Protein AF-A0A1Q7B719-F1 (afdb_monomer_lite)

Radius of gyration: 16.48 Å; chains: 1; bounding box: 47×24×38 Å

Secondary structure (DSSP, 8-state):
-PPPP---HHHHHHHHHHHTTS-HHHHHHHHHHHHHHHTTSPP-HHHHHHHHHHHHHHH--------TT-----------

Sequence (80 aa):
MPPPIALSDEQLSAIMRACEPLRPDARAGFLEAVAAALQGREMGDGTVYLAIARAQKQFFDAPLSTDERSQPHRRMARAR

Structure (mmCIF, N/CA/C/O backbone):
data_AF-A0A1Q7B719-F1
#
_entry.id   AF-A0A1Q7B719-F1
#
loop_
_atom_site.group_PDB
_atom_site.id
_atom_site.type_symbol
_atom_site.label_atom_id
_atom_site.label_alt_id
_atom_site.label_comp_id
_atom_site.label_asym_id
_atom_site.label_entity_id
_atom_site.label_seq_id
_atom_site.pdbx_PDB_ins_code
_atom_site.Cartn_x
_atom_site.Cartn_y
_atom_site.Cartn_z
_atom_site.occupancy
_atom_site.B_iso_or_equiv
_atom_site.auth_seq_id
_atom_site.auth_comp_id
_atom_site.auth_asym_id
_atom_site.auth_atom_id
_atom_site.pdbx_PDB_model_num
ATOM 1 N N . MET A 1 1 ? -14.026 -17.699 3.265 1.00 69.38 1 MET A N 1
ATOM 2 C CA . MET A 1 1 ? -13.598 -16.420 2.661 1.00 69.38 1 MET A CA 1
ATOM 3 C C . MET A 1 1 ? -13.201 -15.496 3.798 1.00 69.38 1 MET A C 1
ATOM 5 O O . MET A 1 1 ? -13.931 -15.491 4.785 1.00 69.38 1 MET A O 1
ATOM 9 N N . PRO A 1 2 ? -12.049 -14.811 3.734 1.00 77.56 2 PRO A N 1
ATOM 10 C CA . PRO A 1 2 ? -11.692 -13.840 4.763 1.00 77.56 2 PRO A CA 1
ATOM 11 C C . PRO A 1 2 ? -12.718 -12.693 4.797 1.00 77.56 2 PRO A C 1
ATOM 13 O O . PRO A 1 2 ? -13.352 -12.424 3.771 1.00 77.56 2 PRO A O 1
ATOM 16 N N . PRO A 1 3 ? -12.918 -12.046 5.959 1.00 85.94 3 PRO A N 1
ATOM 17 C CA . PRO A 1 3 ? -13.828 -10.914 6.063 1.00 85.94 3 PRO A CA 1
ATOM 18 C C . PRO A 1 3 ? -13.364 -9.746 5.170 1.00 85.94 3 PRO A C 1
ATOM 20 O O . PRO A 1 3 ? -12.169 -9.636 4.874 1.00 85.94 3 PRO A O 1
ATOM 23 N N . PRO A 1 4 ? -14.285 -8.867 4.735 1.00 88.19 4 PRO A N 1
ATOM 24 C CA . PRO A 1 4 ? -13.930 -7.663 3.991 1.00 88.19 4 PRO A CA 1
ATOM 25 C C . PRO A 1 4 ? -12.990 -6.752 4.793 1.00 88.19 4 PRO A C 1
ATOM 27 O O . PRO A 1 4 ? -13.133 -6.619 6.008 1.00 88.19 4 PRO A O 1
ATOM 30 N N . ILE A 1 5 ? -12.056 -6.093 4.104 1.00 91.69 5 ILE A N 1
ATOM 31 C CA . ILE A 1 5 ? -11.138 -5.123 4.713 1.00 91.69 5 ILE A CA 1
ATOM 32 C C . ILE A 1 5 ? -11.823 -3.752 4.732 1.00 91.69 5 ILE A C 1
ATOM 34 O O . ILE A 1 5 ? -12.196 -3.230 3.683 1.00 91.69 5 ILE A O 1
ATOM 38 N N . ALA A 1 6 ? -11.979 -3.166 5.919 1.00 93.12 6 ALA A N 1
ATOM 39 C CA . ALA A 1 6 ? -12.619 -1.865 6.110 1.00 93.12 6 ALA A CA 1
ATOM 40 C C . ALA A 1 6 ? -11.639 -0.707 5.835 1.00 93.12 6 ALA A C 1
ATOM 42 O O . ALA A 1 6 ? -11.105 -0.108 6.764 1.00 93.12 6 ALA A O 1
ATOM 43 N N . LEU A 1 7 ? -11.369 -0.431 4.557 1.00 94.25 7 LEU A N 1
ATOM 44 C CA . LEU A 1 7 ? -10.554 0.709 4.120 1.00 94.25 7 LEU A CA 1
ATOM 45 C C . LEU A 1 7 ? -11.405 1.979 4.003 1.00 94.25 7 LEU A C 1
ATOM 47 O O . LEU A 1 7 ? -12.549 1.908 3.554 1.00 94.25 7 LEU A O 1
ATOM 51 N N . SER A 1 8 ? -10.827 3.137 4.330 1.00 96.94 8 SER A N 1
ATOM 52 C CA . SER A 1 8 ? -11.377 4.420 3.876 1.00 96.94 8 SER A CA 1
ATOM 53 C C . SER A 1 8 ? -11.101 4.639 2.384 1.00 96.94 8 SER A C 1
ATOM 55 O O . SER A 1 8 ? -10.197 4.026 1.803 1.00 96.94 8 SER A O 1
ATOM 57 N N . ASP A 1 9 ? -11.832 5.565 1.763 1.00 97.12 9 ASP A N 1
ATOM 58 C CA . ASP A 1 9 ? -11.625 5.931 0.356 1.00 97.12 9 ASP A CA 1
ATOM 59 C C . ASP A 1 9 ? -10.205 6.455 0.093 1.00 97.12 9 ASP A C 1
ATOM 61 O O . ASP A 1 9 ? -9.604 6.180 -0.949 1.00 97.12 9 ASP A O 1
ATOM 65 N N . GLU A 1 10 ? -9.631 7.177 1.055 1.00 97.62 10 GLU A N 1
ATOM 66 C CA . GLU A 1 10 ? -8.269 7.713 0.980 1.00 97.62 10 GLU A CA 1
ATOM 67 C C . GLU A 1 10 ? -7.227 6.592 1.035 1.00 97.62 10 GLU A C 1
ATOM 69 O O . GLU A 1 10 ? -6.271 6.585 0.255 1.00 97.62 10 GLU A O 1
ATOM 74 N N . GLN A 1 11 ? -7.441 5.602 1.903 1.00 97.50 11 GLN A N 1
ATOM 75 C CA . GLN A 1 11 ? -6.571 4.433 2.027 1.00 97.50 11 GLN A CA 1
ATOM 76 C C . GLN A 1 11 ? -6.636 3.556 0.777 1.00 97.50 11 GLN A C 1
ATOM 78 O O . GLN A 1 11 ? -5.597 3.138 0.259 1.00 97.50 11 GLN A O 1
ATOM 83 N N . LEU A 1 12 ? -7.837 3.324 0.242 1.00 97.19 12 LEU A N 1
ATOM 84 C CA . LEU A 1 12 ? -8.011 2.624 -1.027 1.00 97.19 12 LEU A CA 1
ATOM 85 C C . LEU A 1 12 ? -7.316 3.381 -2.166 1.00 97.19 12 LEU A C 1
ATOM 87 O O . LEU A 1 12 ? -6.557 2.787 -2.932 1.00 97.19 12 LEU A O 1
ATOM 91 N N . SER A 1 13 ? -7.502 4.700 -2.237 1.00 98.00 13 SER A N 1
ATOM 92 C CA . SER A 1 13 ? -6.845 5.553 -3.232 1.00 98.00 13 SER A CA 1
ATOM 93 C C . SER A 1 13 ? -5.319 5.464 -3.147 1.00 98.00 13 SER A C 1
ATOM 95 O O . SER A 1 13 ? -4.649 5.398 -4.179 1.00 98.00 13 SER A O 1
ATOM 97 N N . ALA A 1 14 ? -4.753 5.417 -1.939 1.00 97.81 14 ALA A N 1
ATOM 98 C CA . ALA A 1 14 ? -3.317 5.251 -1.734 1.00 97.81 14 ALA A CA 1
ATOM 99 C C . ALA A 1 14 ? -2.807 3.899 -2.261 1.00 97.81 14 ALA A C 1
ATOM 101 O O . ALA A 1 14 ? -1.788 3.858 -2.955 1.00 97.81 14 ALA A O 1
ATOM 102 N N . ILE A 1 15 ? -3.532 2.806 -1.994 1.00 97.50 15 ILE A N 1
ATOM 103 C CA . ILE A 1 15 ? -3.196 1.466 -2.503 1.00 97.50 15 ILE A CA 1
ATOM 104 C C . ILE A 1 15 ? -3.236 1.448 -4.035 1.00 97.50 15 ILE A C 1
ATOM 106 O O . ILE A 1 15 ? -2.298 0.964 -4.670 1.00 97.50 15 ILE A O 1
ATOM 110 N N . MET A 1 16 ? -4.286 2.013 -4.637 1.00 97.69 16 MET A N 1
ATOM 111 C CA . MET A 1 16 ? -4.448 2.028 -6.093 1.00 97.69 16 MET A CA 1
ATOM 112 C C . MET A 1 16 ? -3.362 2.859 -6.786 1.00 97.69 16 MET A C 1
ATOM 114 O O . MET A 1 16 ? -2.766 2.388 -7.753 1.00 97.69 16 MET A O 1
ATOM 118 N N . ARG A 1 17 ? -3.023 4.041 -6.249 1.00 97.31 17 ARG A N 1
ATOM 119 C CA . ARG A 1 17 ? -1.907 4.871 -6.745 1.00 97.31 17 ARG A CA 1
ATOM 120 C C . ARG A 1 17 ? -0.560 4.157 -6.644 1.00 97.31 17 ARG A C 1
ATOM 122 O O . ARG A 1 17 ? 0.262 4.258 -7.545 1.00 97.31 17 ARG A O 1
ATOM 129 N N . ALA A 1 18 ? -0.328 3.411 -5.564 1.00 95.81 18 ALA A N 1
ATOM 130 C CA . ALA A 1 18 ? 0.903 2.641 -5.391 1.00 95.81 18 ALA A CA 1
ATOM 131 C C . ALA A 1 18 ? 1.011 1.445 -6.355 1.00 95.81 18 ALA A C 1
ATOM 133 O O . ALA A 1 18 ? 2.122 1.017 -6.670 1.00 95.81 18 ALA A O 1
ATOM 134 N N . CYS A 1 19 ? -0.130 0.916 -6.806 1.00 96.12 19 CYS A N 1
ATOM 135 C CA . CYS A 1 19 ? -0.233 -0.185 -7.760 1.00 96.12 19 CYS A CA 1
ATOM 136 C C . CYS A 1 19 ? -0.076 0.277 -9.221 1.00 96.12 19 CYS A C 1
ATOM 138 O O . CYS A 1 19 ? 0.435 -0.468 -10.055 1.00 96.12 19 CYS A O 1
ATOM 140 N N . GLU A 1 20 ? -0.485 1.508 -9.536 1.00 94.56 20 GLU A N 1
ATOM 141 C CA . GLU A 1 20 ? -0.462 2.088 -10.885 1.00 94.56 20 GLU A CA 1
ATOM 142 C C . GLU A 1 20 ? 0.875 1.939 -11.646 1.00 94.56 20 GLU A C 1
ATOM 144 O O . GLU A 1 20 ? 0.834 1.476 -12.791 1.00 94.56 20 GLU A O 1
ATOM 149 N N . PRO A 1 21 ? 2.057 2.233 -11.063 1.00 92.50 21 PRO A N 1
ATOM 150 C CA . PRO A 1 21 ? 3.327 2.116 -11.784 1.00 92.50 21 PRO A CA 1
ATOM 151 C C . PRO A 1 21 ? 3.783 0.666 -12.013 1.00 92.50 21 PRO A C 1
ATOM 153 O O . PRO A 1 21 ? 4.772 0.442 -12.707 1.00 92.50 21 PRO A O 1
ATOM 156 N N . LEU A 1 22 ? 3.105 -0.329 -11.431 1.00 92.06 22 LEU A N 1
ATOM 157 C CA . LEU A 1 22 ? 3.470 -1.734 -11.591 1.00 92.06 22 LEU A CA 1
ATOM 158 C C . LEU A 1 22 ? 3.023 -2.274 -12.952 1.00 92.06 22 LEU A C 1
ATOM 160 O O . LEU A 1 22 ? 1.952 -1.928 -13.470 1.00 92.06 22 LEU A O 1
ATOM 164 N N . ARG A 1 23 ? 3.823 -3.203 -13.489 1.00 91.50 23 ARG A N 1
ATOM 165 C CA . ARG A 1 23 ? 3.481 -3.980 -14.687 1.00 91.50 23 ARG A CA 1
ATOM 166 C C . ARG A 1 23 ? 2.149 -4.723 -14.469 1.00 91.50 23 ARG A C 1
ATOM 168 O O . ARG A 1 23 ? 1.919 -5.200 -13.356 1.00 91.50 23 ARG A O 1
ATOM 175 N N . PRO A 1 24 ? 1.269 -4.848 -15.482 1.00 92.00 24 PRO A N 1
ATOM 176 C CA . PRO A 1 24 ? -0.073 -5.418 -15.306 1.00 92.00 24 PRO A CA 1
ATOM 177 C C . PRO A 1 24 ? -0.110 -6.811 -14.659 1.00 92.00 24 PRO A C 1
ATOM 179 O O . PRO A 1 24 ? -0.991 -7.083 -13.849 1.00 92.00 24 PRO A O 1
ATOM 182 N N . ASP A 1 25 ? 0.867 -7.662 -14.970 1.00 92.69 25 ASP A N 1
ATOM 183 C CA . ASP A 1 25 ? 1.034 -9.012 -14.422 1.00 92.69 25 ASP A CA 1
ATOM 184 C C . ASP A 1 25 ? 1.443 -9.026 -12.938 1.00 92.69 25 ASP A C 1
ATOM 186 O O . ASP A 1 25 ? 1.117 -9.966 -12.219 1.00 92.69 25 ASP A O 1
ATOM 190 N N . ALA A 1 26 ? 2.095 -7.968 -12.447 1.00 93.81 26 ALA A N 1
ATOM 191 C CA . ALA A 1 26 ? 2.498 -7.836 -11.045 1.00 93.81 26 ALA A CA 1
ATOM 192 C C . ALA A 1 26 ? 1.401 -7.239 -10.141 1.00 93.81 26 ALA A C 1
ATOM 194 O O . ALA A 1 26 ? 1.464 -7.375 -8.918 1.00 93.81 26 ALA A O 1
ATOM 195 N N . ARG A 1 27 ? 0.383 -6.582 -10.718 1.00 94.81 27 ARG A N 1
ATOM 196 C CA . ARG A 1 27 ? -0.651 -5.854 -9.957 1.00 94.81 27 ARG A CA 1
ATOM 197 C C . ARG A 1 27 ? -1.491 -6.765 -9.069 1.00 94.81 27 ARG A C 1
ATOM 199 O O . ARG A 1 27 ? -1.738 -6.419 -7.918 1.00 94.81 27 ARG A O 1
ATOM 206 N N . ALA A 1 28 ? -1.900 -7.925 -9.584 1.00 95.19 28 ALA A N 1
ATOM 207 C CA . ALA A 1 28 ? -2.693 -8.887 -8.818 1.00 95.19 28 ALA A CA 1
ATOM 208 C C . ALA A 1 28 ? -1.925 -9.373 -7.578 1.00 95.19 28 ALA A C 1
ATOM 210 O O . ALA A 1 28 ? -2.419 -9.241 -6.461 1.00 95.19 28 ALA A O 1
ATOM 211 N N . GLY A 1 29 ? -0.673 -9.808 -7.762 1.00 95.38 29 GLY A N 1
ATOM 212 C CA . GLY A 1 29 ? 0.186 -10.244 -6.657 1.00 95.38 29 GLY A CA 1
ATOM 213 C C . GLY A 1 29 ? 0.450 -9.139 -5.630 1.00 95.38 29 GLY A C 1
ATOM 214 O O . GLY A 1 29 ? 0.404 -9.390 -4.427 1.00 95.38 29 GLY A O 1
ATOM 215 N N . PHE A 1 30 ? 0.645 -7.896 -6.082 1.00 97.00 30 PHE A N 1
ATOM 216 C CA . PHE A 1 30 ? 0.772 -6.745 -5.189 1.00 97.00 30 PHE A CA 1
ATOM 217 C C . PHE A 1 30 ? -0.472 -6.549 -4.313 1.00 97.00 30 PHE A C 1
ATOM 219 O O . PHE A 1 30 ? -0.348 -6.413 -3.094 1.00 97.00 30 PHE A O 1
ATOM 226 N N . LEU A 1 31 ? -1.667 -6.549 -4.912 1.00 96.62 31 LEU A N 1
ATOM 227 C CA . LEU A 1 31 ? -2.920 -6.348 -4.180 1.00 96.62 31 LEU A CA 1
ATOM 228 C C . LEU A 1 31 ? -3.188 -7.491 -3.194 1.00 96.62 31 LEU A C 1
ATOM 230 O O . LEU A 1 31 ? -3.604 -7.233 -2.065 1.00 96.62 31 LEU A O 1
ATOM 234 N N . GLU A 1 32 ? -2.886 -8.732 -3.576 1.00 96.38 32 GLU A N 1
ATOM 235 C CA . GLU A 1 32 ? -2.975 -9.891 -2.685 1.00 96.38 32 GLU A CA 1
ATOM 236 C C . GLU A 1 32 ? -2.021 -9.771 -1.492 1.00 96.38 32 GLU A C 1
ATOM 238 O O . GLU A 1 32 ? -2.429 -9.998 -0.351 1.00 96.38 32 GLU A O 1
ATOM 243 N N . ALA A 1 33 ? -0.774 -9.352 -1.721 1.00 96.75 33 ALA A N 1
ATOM 244 C CA . ALA A 1 33 ? 0.203 -9.162 -0.653 1.00 96.75 33 ALA A CA 1
ATOM 245 C C . ALA A 1 33 ? -0.204 -8.040 0.314 1.00 96.75 33 ALA A C 1
ATOM 247 O O . ALA A 1 33 ? -0.062 -8.193 1.530 1.00 96.75 33 ALA A O 1
ATOM 248 N N . VAL A 1 34 ? -0.751 -6.932 -0.200 1.00 96.88 34 VAL A N 1
ATOM 249 C CA . VAL A 1 34 ? -1.304 -5.855 0.635 1.00 96.88 34 VAL A CA 1
ATOM 250 C C . VAL A 1 34 ? -2.498 -6.367 1.441 1.00 96.88 34 VAL A C 1
ATOM 252 O O . VAL A 1 34 ? -2.526 -6.189 2.658 1.00 96.88 34 VAL A O 1
ATOM 255 N N . ALA A 1 35 ? -3.451 -7.053 0.806 1.00 96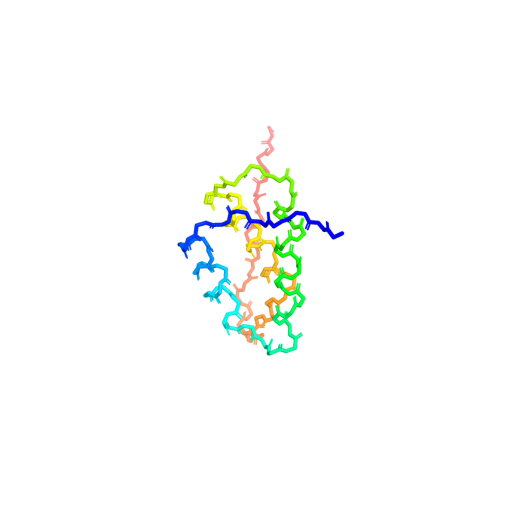.12 35 ALA A N 1
ATOM 256 C CA . ALA A 1 35 ? -4.625 -7.598 1.482 1.00 96.12 35 ALA A CA 1
ATOM 257 C C . ALA A 1 35 ? -4.240 -8.592 2.588 1.00 96.12 35 ALA A C 1
ATOM 259 O O . ALA A 1 35 ? -4.742 -8.500 3.708 1.00 96.12 35 ALA A O 1
ATOM 260 N N . ALA A 1 36 ? -3.297 -9.496 2.311 1.00 95.12 36 ALA A N 1
ATOM 261 C CA . ALA A 1 36 ? -2.766 -10.435 3.292 1.00 95.12 36 ALA A CA 1
ATOM 262 C C . ALA A 1 36 ? -2.068 -9.718 4.458 1.00 95.12 36 ALA A C 1
ATOM 264 O O . ALA A 1 36 ? -2.230 -10.110 5.612 1.00 95.12 36 ALA A O 1
ATOM 265 N N . ALA A 1 37 ? -1.320 -8.646 4.180 1.00 95.06 37 ALA A N 1
ATOM 266 C CA . ALA A 1 37 ? -0.634 -7.874 5.209 1.00 95.06 37 ALA A CA 1
ATOM 267 C C . ALA A 1 37 ? -1.598 -7.101 6.123 1.00 95.06 37 ALA A C 1
ATOM 269 O O . ALA A 1 37 ? -1.273 -6.896 7.293 1.00 95.06 37 ALA A O 1
ATOM 270 N N . LEU A 1 38 ? -2.753 -6.680 5.605 1.00 95.44 38 LEU A N 1
ATOM 271 C CA . LEU A 1 38 ? -3.771 -5.921 6.337 1.00 95.44 38 LEU A CA 1
ATOM 272 C C . LEU A 1 38 ? -4.782 -6.800 7.079 1.00 95.44 38 LEU A C 1
ATOM 274 O O . LEU A 1 38 ? -5.451 -6.325 7.996 1.00 95.44 38 LEU A O 1
ATOM 278 N N . GLN A 1 39 ? -4.889 -8.073 6.706 1.00 94.12 39 GLN A N 1
ATOM 279 C CA . GLN A 1 39 ? -5.906 -8.964 7.242 1.00 94.12 39 GLN A CA 1
ATOM 280 C C . GLN A 1 39 ? -5.795 -9.112 8.768 1.00 94.12 39 GLN A C 1
ATOM 282 O O . GLN A 1 39 ? -4.724 -9.406 9.302 1.00 94.12 39 GLN A O 1
ATOM 287 N N . GLY A 1 40 ? -6.914 -8.907 9.468 1.00 89.19 40 GLY A N 1
ATOM 288 C CA . GLY A 1 40 ? -6.994 -9.025 10.929 1.00 89.19 40 GLY A CA 1
ATOM 289 C C . GLY A 1 40 ? -6.207 -7.970 11.719 1.00 89.19 40 GLY A C 1
ATOM 290 O O . GLY A 1 40 ? -6.003 -8.153 12.917 1.00 89.19 40 GLY A O 1
ATOM 291 N N . ARG A 1 41 ? -5.743 -6.888 11.077 1.00 90.56 41 ARG A N 1
ATOM 292 C CA . ARG A 1 41 ? -5.060 -5.774 11.750 1.00 90.56 41 ARG A CA 1
ATOM 293 C C . ARG A 1 41 ? -6.007 -4.618 12.036 1.00 90.56 41 ARG A C 1
ATOM 295 O O . ARG A 1 41 ? -6.974 -4.398 11.313 1.00 90.56 41 ARG A O 1
ATOM 302 N N . GLU A 1 42 ? -5.661 -3.836 13.055 1.00 90.94 42 GLU A N 1
ATOM 303 C CA . GLU A 1 42 ? -6.268 -2.524 13.264 1.00 90.94 42 GLU A CA 1
ATOM 304 C C . GLU A 1 42 ? -5.930 -1.600 12.086 1.00 90.94 42 GLU A C 1
ATOM 306 O O . GLU A 1 42 ? -4.761 -1.459 11.695 1.00 90.94 42 GLU A O 1
ATOM 311 N N . MET A 1 43 ? -6.974 -1.016 11.494 1.00 92.25 43 MET A N 1
ATOM 312 C CA . MET A 1 43 ? -6.840 -0.197 10.299 1.00 92.25 43 MET A CA 1
ATOM 313 C C . MET A 1 43 ? -6.476 1.236 10.665 1.00 92.25 43 MET A C 1
ATOM 315 O O . MET A 1 43 ? -7.167 1.896 11.434 1.00 92.25 43 MET A O 1
ATOM 319 N N . GLY A 1 44 ? -5.396 1.719 10.065 1.00 92.44 44 GLY A N 1
ATOM 320 C CA . GLY A 1 44 ? -4.928 3.089 10.194 1.00 92.44 44 GLY A CA 1
ATOM 321 C C . GLY A 1 44 ? -3.884 3.387 9.128 1.00 92.44 44 GLY A C 1
ATOM 322 O O . GLY A 1 44 ? -3.268 2.469 8.574 1.00 92.44 44 GLY A O 1
ATOM 323 N N . ASP A 1 45 ? -3.661 4.666 8.846 1.00 93.75 45 ASP A N 1
ATOM 324 C CA . ASP A 1 45 ? -2.867 5.093 7.686 1.00 93.75 45 ASP A CA 1
ATOM 325 C C . ASP A 1 45 ? -1.427 4.572 7.728 1.00 93.75 45 ASP A C 1
ATOM 327 O O . ASP A 1 45 ? -0.884 4.142 6.712 1.00 93.75 45 ASP A O 1
ATOM 331 N N . GLY A 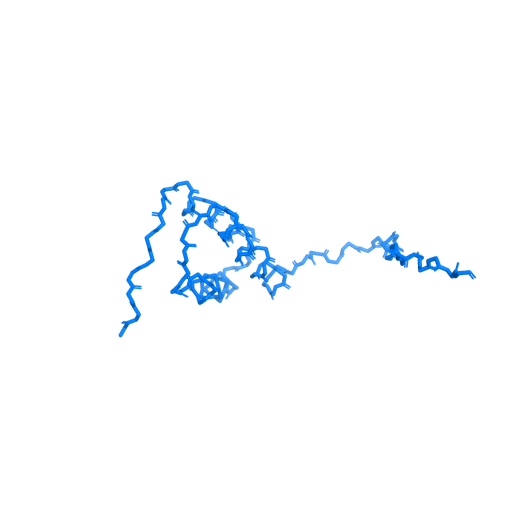1 46 ? -0.820 4.516 8.919 1.00 96.00 46 GLY A N 1
ATOM 332 C CA . GLY A 1 46 ? 0.508 3.930 9.10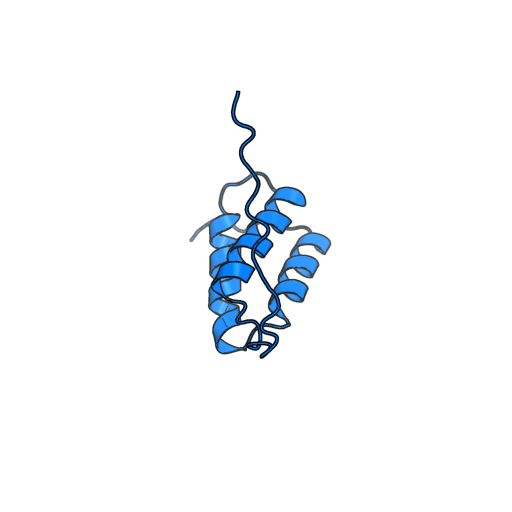6 1.00 96.00 46 GLY A CA 1
ATOM 333 C C . GLY A 1 46 ? 0.554 2.431 8.791 1.00 96.00 46 GLY A C 1
ATOM 334 O O . GLY A 1 46 ? 1.509 1.958 8.172 1.00 96.00 46 GLY A O 1
ATOM 335 N N . THR A 1 47 ? -0.489 1.681 9.159 1.00 96.75 47 THR A N 1
ATOM 336 C CA . THR A 1 47 ? -0.609 0.250 8.840 1.00 96.75 47 THR A CA 1
ATOM 337 C C . THR A 1 47 ? -0.721 0.040 7.331 1.00 96.75 47 THR A C 1
ATOM 339 O O . THR A 1 47 ? -0.010 -0.803 6.777 1.00 96.75 47 THR A O 1
ATOM 342 N N . VAL A 1 48 ? -1.551 0.845 6.660 1.00 97.38 48 VAL A N 1
ATOM 343 C CA . VAL A 1 48 ? -1.723 0.817 5.198 1.00 97.38 48 VAL A CA 1
ATOM 344 C C . VAL A 1 48 ? -0.420 1.171 4.489 1.00 97.38 48 VAL A C 1
ATOM 346 O O . VAL A 1 48 ? 0.035 0.423 3.623 1.00 97.38 48 VAL A O 1
ATOM 349 N N . TYR A 1 49 ? 0.242 2.249 4.909 1.00 97.38 49 TYR A N 1
ATOM 350 C CA . TYR A 1 49 ? 1.527 2.664 4.355 1.00 97.38 49 TYR A CA 1
ATOM 351 C C . TYR A 1 49 ? 2.594 1.567 4.478 1.00 97.38 49 TYR A C 1
ATOM 353 O O . TYR A 1 49 ? 3.288 1.258 3.508 1.00 97.38 49 TYR A O 1
ATOM 361 N N . LEU A 1 50 ? 2.708 0.924 5.645 1.00 97.12 50 LEU A N 1
ATOM 362 C CA . LEU A 1 50 ? 3.669 -0.161 5.858 1.00 97.12 50 LEU A CA 1
ATOM 363 C C . LEU A 1 50 ? 3.362 -1.391 4.995 1.00 97.12 50 LEU A C 1
ATOM 365 O O . LEU A 1 50 ? 4.297 -2.033 4.509 1.00 97.12 50 LEU A O 1
ATOM 369 N N . ALA A 1 51 ? 2.084 -1.728 4.803 1.00 97.44 51 ALA A N 1
ATOM 370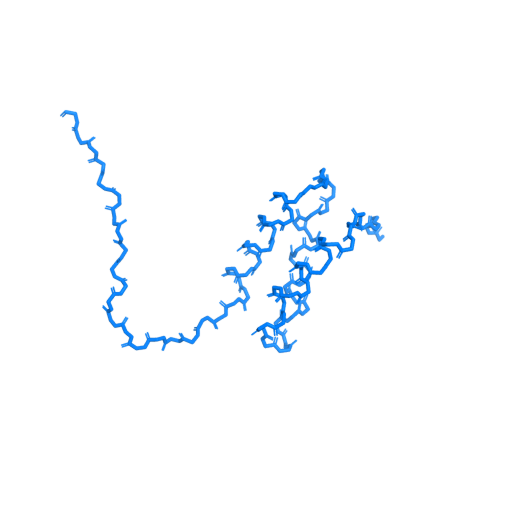 C CA . ALA A 1 51 ? 1.673 -2.818 3.922 1.00 97.44 51 ALA A CA 1
ATOM 371 C C . ALA A 1 51 ? 2.057 -2.526 2.462 1.00 97.44 51 ALA A C 1
ATOM 373 O O . ALA A 1 51 ? 2.716 -3.356 1.831 1.00 97.44 51 ALA A O 1
ATOM 374 N N . ILE A 1 52 ? 1.748 -1.321 1.969 1.00 97.62 52 ILE A N 1
ATOM 375 C CA . ILE A 1 52 ? 2.137 -0.855 0.630 1.00 97.62 52 ILE A CA 1
ATOM 376 C C . ILE A 1 52 ? 3.656 -0.912 0.460 1.00 97.62 52 ILE A C 1
ATOM 378 O O . ILE A 1 52 ? 4.140 -1.530 -0.482 1.00 97.62 52 ILE A O 1
ATOM 382 N N . ALA A 1 53 ? 4.423 -0.321 1.380 1.00 95.75 53 ALA A N 1
ATOM 383 C CA . ALA A 1 53 ? 5.879 -0.251 1.275 1.00 95.75 53 ALA A CA 1
ATOM 384 C C . ALA A 1 53 ? 6.535 -1.643 1.250 1.00 95.75 53 ALA A C 1
ATOM 386 O O . ALA A 1 53 ? 7.543 -1.855 0.574 1.00 95.75 53 ALA A O 1
ATOM 387 N N . ARG A 1 54 ? 5.972 -2.613 1.981 1.00 95.25 54 ARG A N 1
ATOM 388 C CA . ARG A 1 54 ? 6.438 -4.006 1.957 1.00 95.25 54 ARG A CA 1
ATOM 389 C C . ARG A 1 54 ? 6.121 -4.689 0.634 1.00 95.25 54 ARG A C 1
ATOM 391 O O . ARG A 1 54 ? 7.008 -5.338 0.090 1.00 95.25 54 ARG A O 1
ATOM 398 N N . ALA A 1 55 ? 4.905 -4.524 0.120 1.00 95.69 55 ALA A N 1
ATOM 399 C CA . ALA A 1 55 ? 4.513 -5.091 -1.164 1.00 95.69 55 ALA A CA 1
ATOM 400 C C . ALA A 1 55 ? 5.303 -4.451 -2.319 1.00 95.69 55 ALA A C 1
ATOM 402 O O . ALA A 1 55 ? 5.827 -5.157 -3.172 1.00 95.69 55 ALA A O 1
ATOM 403 N N . GLN A 1 56 ? 5.519 -3.135 -2.310 1.00 94.00 56 GLN A N 1
ATOM 404 C CA . GLN A 1 56 ? 6.338 -2.471 -3.327 1.00 94.00 56 GLN A CA 1
ATOM 405 C C . GLN A 1 56 ? 7.752 -3.050 -3.392 1.00 94.00 56 GLN A C 1
ATOM 407 O O . GLN A 1 56 ? 8.229 -3.326 -4.479 1.00 94.00 56 GLN A O 1
ATOM 412 N N . LYS A 1 57 ? 8.404 -3.353 -2.264 1.00 90.38 57 LYS A N 1
ATOM 413 C CA . LYS A 1 57 ? 9.727 -4.010 -2.290 1.00 90.38 57 LYS A CA 1
ATOM 414 C C . LYS A 1 57 ? 9.738 -5.390 -2.958 1.00 90.38 57 LYS A C 1
ATOM 416 O O . LYS A 1 57 ? 10.808 -5.852 -3.331 1.00 90.38 57 LYS A O 1
ATOM 421 N N . GLN A 1 58 ? 8.591 -6.060 -3.039 1.00 90.38 58 GLN A N 1
ATOM 422 C CA . GLN A 1 58 ? 8.460 -7.390 -3.637 1.00 90.38 58 GLN A CA 1
ATOM 423 C C . GLN A 1 58 ? 8.092 -7.327 -5.123 1.00 90.38 58 GLN A C 1
ATOM 425 O O . GLN A 1 58 ? 8.523 -8.186 -5.883 1.00 90.38 58 GLN A O 1
ATOM 430 N N . PHE A 1 59 ? 7.297 -6.331 -5.528 1.00 89.88 59 PHE A N 1
ATOM 431 C CA . PHE A 1 59 ? 6.69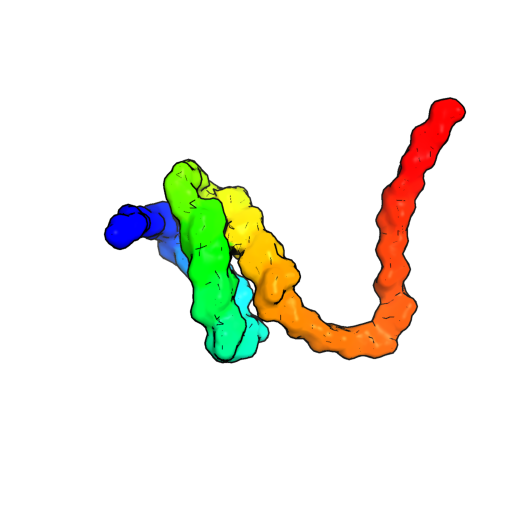3 -6.271 -6.866 1.00 89.88 59 PHE A CA 1
ATOM 432 C C . PHE A 1 59 ? 7.175 -5.099 -7.724 1.00 89.88 59 PHE A C 1
ATOM 434 O O . PHE A 1 59 ? 6.972 -5.111 -8.938 1.00 89.88 59 PHE A O 1
ATOM 441 N N . PHE A 1 60 ? 7.781 -4.076 -7.122 1.00 83.69 60 PHE A N 1
ATOM 442 C CA . PHE A 1 60 ? 8.372 -2.969 -7.858 1.00 83.69 60 PHE A CA 1
ATOM 443 C C . PHE A 1 60 ? 9.754 -3.381 -8.356 1.00 83.69 60 PHE A C 1
ATOM 445 O O . PHE A 1 60 ? 10.707 -3.468 -7.582 1.00 83.69 60 PHE A O 1
ATOM 452 N N . ASP A 1 61 ? 9.845 -3.611 -9.659 1.00 74.94 61 ASP A N 1
ATOM 453 C CA . ASP A 1 61 ? 11.113 -3.752 -10.358 1.00 74.94 61 ASP A CA 1
ATOM 454 C C . ASP A 1 61 ? 11.540 -2.363 -10.837 1.00 74.94 61 ASP A C 1
ATOM 456 O O . ASP A 1 61 ? 10.992 -1.819 -11.802 1.00 74.94 61 ASP A O 1
ATOM 460 N N . ALA A 1 62 ? 12.444 -1.731 -10.086 1.00 65.69 62 ALA A N 1
ATOM 461 C CA . ALA A 1 62 ? 13.002 -0.456 -10.503 1.00 65.69 62 ALA A CA 1
ATOM 462 C C . ALA A 1 62 ? 13.765 -0.684 -11.815 1.00 65.69 62 ALA A C 1
ATOM 464 O O . ALA A 1 62 ? 14.562 -1.623 -11.876 1.00 65.69 62 ALA A O 1
ATOM 465 N N . PRO A 1 63 ? 13.598 0.172 -12.841 1.00 65.69 63 PRO A N 1
ATOM 466 C CA . PRO A 1 63 ? 14.509 0.137 -13.971 1.00 65.69 63 PRO A CA 1
ATOM 467 C C . PRO A 1 63 ? 15.928 0.197 -13.408 1.00 65.69 63 PRO A C 1
ATOM 469 O O . PRO A 1 63 ? 16.212 1.063 -12.574 1.00 65.69 63 PRO A O 1
ATOM 472 N N . LEU A 1 64 ? 16.787 -0.744 -13.810 1.00 58.91 64 LEU A N 1
ATOM 473 C CA . LEU A 1 64 ? 18.202 -0.714 -13.465 1.00 58.91 64 LEU A CA 1
ATOM 474 C C . LEU A 1 64 ? 18.769 0.592 -14.024 1.00 58.91 64 LEU A C 1
ATOM 476 O O . LEU A 1 64 ? 19.180 0.661 -15.180 1.00 58.91 64 LEU A O 1
ATOM 480 N N . SER A 1 65 ? 18.759 1.652 -13.219 1.00 52.12 65 SER A N 1
ATOM 481 C CA . SER A 1 65 ? 19.583 2.815 -13.479 1.00 52.12 65 SER A CA 1
ATOM 482 C C . SER A 1 65 ? 21.004 2.279 -13.533 1.00 52.12 65 SER A C 1
ATOM 484 O O . SER A 1 65 ? 21.520 1.804 -12.524 1.00 52.12 65 SER A O 1
ATOM 486 N N . THR A 1 66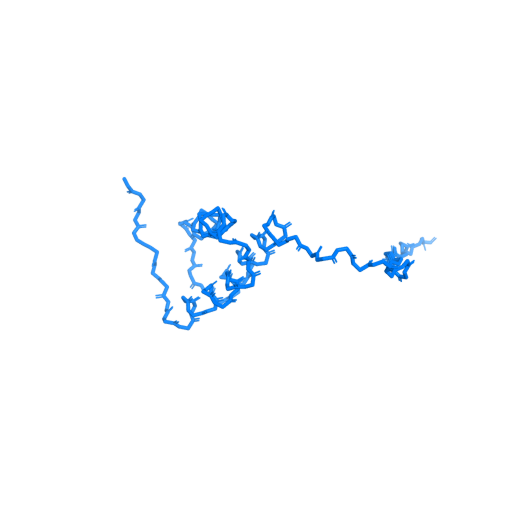 ? 21.650 2.355 -14.692 1.00 53.94 66 THR A N 1
ATOM 487 C CA . THR A 1 66 ? 23.091 2.114 -14.889 1.00 53.94 66 THR A CA 1
ATOM 488 C C . THR A 1 66 ? 23.968 3.110 -14.114 1.00 53.94 66 THR A C 1
ATOM 490 O O . THR A 1 66 ? 25.113 3.356 -14.472 1.00 53.94 66 THR A O 1
ATOM 493 N N . ASP A 1 67 ? 23.447 3.715 -13.049 1.00 55.12 67 ASP A N 1
ATOM 494 C CA . ASP A 1 67 ? 24.148 4.678 -12.231 1.00 55.12 67 ASP A CA 1
ATOM 495 C C . ASP A 1 67 ? 24.851 3.932 -11.090 1.00 55.12 67 ASP A C 1
ATOM 497 O O . ASP A 1 67 ? 24.273 3.622 -10.047 1.00 55.12 67 ASP A O 1
ATOM 501 N N . GLU A 1 68 ? 26.131 3.636 -11.315 1.00 53.84 68 GLU A N 1
ATOM 502 C CA . GLU A 1 68 ? 27.078 2.965 -10.412 1.00 53.84 68 GLU A CA 1
ATOM 503 C C . GLU A 1 68 ? 27.285 3.673 -9.046 1.00 53.84 68 GLU A C 1
ATOM 505 O O . GLU A 1 68 ? 28.196 3.332 -8.292 1.00 53.84 68 GLU A O 1
ATOM 510 N N . ARG A 1 69 ? 26.469 4.674 -8.681 1.00 57.81 69 ARG A N 1
ATOM 511 C CA . ARG A 1 69 ? 26.698 5.561 -7.525 1.00 57.81 69 ARG A CA 1
ATOM 512 C C . ARG A 1 69 ? 25.826 5.294 -6.301 1.00 57.81 69 ARG A C 1
ATOM 514 O O . ARG A 1 69 ? 25.896 6.057 -5.340 1.00 57.81 69 ARG A O 1
ATOM 521 N N . SER A 1 70 ? 25.055 4.211 -6.258 1.00 50.97 70 SER A N 1
ATOM 522 C CA . SER A 1 70 ? 24.336 3.839 -5.029 1.00 50.97 70 SER A CA 1
ATOM 523 C C . SER A 1 70 ? 25.202 2.960 -4.121 1.00 50.97 70 SER A C 1
ATOM 525 O O . SER A 1 70 ? 24.942 1.773 -3.939 1.00 50.97 70 SER A O 1
ATOM 527 N N . GLN A 1 71 ? 26.250 3.545 -3.527 1.00 56.59 71 GLN A N 1
ATOM 528 C CA . GLN A 1 71 ? 26.903 2.935 -2.367 1.00 56.59 71 GLN A CA 1
ATOM 529 C C . GLN A 1 71 ? 25.920 2.939 -1.184 1.00 56.59 71 GLN A C 1
ATOM 531 O O . GLN A 1 71 ? 25.408 4.002 -0.823 1.00 56.59 71 GLN A O 1
ATOM 536 N N . PRO A 1 72 ? 25.662 1.799 -0.522 1.00 59.22 72 PRO A N 1
ATOM 537 C CA . PRO A 1 72 ? 24.882 1.804 0.702 1.00 59.22 72 PRO A CA 1
ATOM 538 C C . PRO A 1 72 ? 25.693 2.511 1.793 1.00 59.22 72 PRO A C 1
ATOM 540 O O . PRO A 1 72 ? 26.789 2.069 2.145 1.00 59.22 72 PRO A O 1
ATOM 543 N N . HIS A 1 73 ? 25.149 3.593 2.362 1.00 61.16 73 HIS A N 1
ATOM 544 C CA . HIS A 1 73 ? 25.656 4.180 3.601 1.00 61.16 73 HIS A CA 1
ATOM 545 C C . HIS A 1 73 ? 25.593 3.119 4.707 1.00 61.16 73 HIS A C 1
ATOM 547 O O . HIS A 1 73 ? 24.584 2.930 5.390 1.00 61.16 73 HIS A O 1
ATOM 553 N N . ARG A 1 74 ? 26.694 2.384 4.867 1.00 66.44 74 ARG A N 1
ATOM 554 C CA . ARG A 1 74 ? 26.902 1.449 5.963 1.00 66.44 74 ARG A CA 1
ATOM 555 C C . ARG A 1 74 ? 26.911 2.283 7.241 1.00 66.44 74 ARG A C 1
ATOM 557 O O . ARG A 1 74 ? 27.824 3.069 7.476 1.00 66.44 74 ARG A O 1
ATOM 564 N N . ARG A 1 75 ? 25.854 2.150 8.042 1.00 58.28 75 ARG A N 1
ATOM 565 C CA . ARG A 1 75 ? 25.721 2.787 9.354 1.00 58.28 75 ARG A CA 1
ATOM 566 C C . ARG A 1 75 ? 26.933 2.371 10.198 1.00 58.28 75 ARG A C 1
ATOM 568 O O . ARG A 1 75 ? 27.023 1.216 10.607 1.00 58.28 75 ARG A O 1
ATOM 575 N N . MET A 1 76 ? 27.892 3.281 10.390 1.00 52.62 76 MET A N 1
ATOM 576 C CA . MET A 1 76 ? 29.071 3.036 11.219 1.00 52.62 76 MET A CA 1
ATOM 577 C C . MET A 1 76 ? 28.613 2.745 12.648 1.00 52.62 76 MET A C 1
ATOM 579 O O . MET A 1 76 ? 28.041 3.604 13.323 1.00 52.62 76 MET A O 1
ATOM 583 N N . ALA A 1 77 ? 28.849 1.515 13.098 1.00 55.41 77 ALA A N 1
ATOM 584 C CA . ALA A 1 77 ? 28.766 1.165 14.502 1.00 55.41 77 ALA A CA 1
ATOM 585 C C . ALA A 1 77 ? 29.864 1.941 15.241 1.00 55.41 77 ALA A C 1
ATOM 587 O O . ALA A 1 77 ? 31.048 1.782 14.949 1.00 55.41 77 ALA A O 1
ATOM 588 N N . ARG A 1 78 ? 29.466 2.808 16.176 1.00 53.84 78 ARG A N 1
ATOM 589 C CA . ARG A 1 78 ? 30.395 3.421 17.128 1.00 53.84 78 ARG A CA 1
ATOM 590 C C . ARG A 1 78 ? 30.952 2.310 18.021 1.00 53.84 78 ARG A C 1
ATOM 592 O O . ARG A 1 78 ? 30.195 1.707 18.780 1.00 53.84 78 ARG A O 1
ATOM 599 N N . ALA A 1 79 ? 32.247 2.032 17.893 1.00 51.06 79 ALA A N 1
ATOM 600 C CA . ALA A 1 79 ? 32.995 1.257 18.873 1.00 51.06 79 ALA A CA 1
ATOM 601 C C . ALA A 1 79 ? 33.174 2.097 20.151 1.00 51.06 79 ALA A C 1
ATOM 603 O O . ALA A 1 79 ? 33.284 3.322 20.070 1.00 51.06 79 ALA A O 1
ATOM 604 N N . ARG A 1 80 ? 33.095 1.418 21.298 1.00 61.84 80 ARG A N 1
ATOM 605 C CA . ARG A 1 80 ? 33.261 1.967 22.649 1.00 61.84 80 ARG A CA 1
ATOM 606 C C . ARG A 1 80 ? 34.700 2.370 22.929 1.00 61.84 80 ARG A C 1
ATOM 608 O O . ARG A 1 80 ? 35.594 1.694 22.379 1.00 61.84 80 ARG A O 1
#

Foldseek 3Di:
DADDQDDDPVLVVVLVVLLVVFDPVLSVVLVVQLCVQRGPDDDDPVSSVVSSVVSCVVGPDDPPPPPPPPDPPPPDDDDD

pLDDT: mean 84.88, std 16.22, range [50.97, 98.0]